Protein AF-A0A7V9H1Z5-F1 (afdb_monomer_lite)

Secondary structure (DSSP, 8-state):
-------S------GGGGHHHHHHH-TTEEEEEEE-HHHHHHHHHT-SSSPPTTEEEEE-BTTBPPPTTHHHHHHHHH--TT--EEEEEE-HHHHHTT--HHHHHHHHHHHHTS-EEEE-SSSPPSSS------

pLDDT: mean 87.91, std 14.12, range [33.19, 98.19]

Radius of gyration: 16.04 Å; chains: 1; bounding box: 33×38×46 Å

Structure (mmCIF, N/CA/C/O backbone):
data_AF-A0A7V9H1Z5-F1
#
_entry.id   AF-A0A7V9H1Z5-F1
#
loop_
_atom_site.group_PDB
_atom_site.id
_atom_site.type_symbol
_atom_site.label_atom_id
_atom_site.label_alt_id
_atom_site.label_comp_id
_atom_site.label_asym_id
_atom_site.label_entity_id
_atom_site.label_seq_id
_atom_site.pdbx_PDB_ins_code
_atom_site.Cartn_x
_atom_site.Cartn_y
_atom_site.Cartn_z
_atom_site.occupancy
_atom_site.B_iso_or_equiv
_atom_site.auth_seq_id
_atom_site.auth_comp_id
_atom_site.auth_asym_id
_atom_site.auth_atom_id
_atom_site.pdbx_PDB_model_num
ATOM 1 N N . MET A 1 1 ? -5.053 -28.382 -27.417 1.00 67.69 1 MET A N 1
ATOM 2 C CA . MET A 1 1 ? -4.890 -26.937 -27.160 1.00 67.69 1 MET A CA 1
ATOM 3 C C . MET A 1 1 ? -3.408 -26.691 -26.957 1.00 67.69 1 MET A C 1
ATOM 5 O O . MET A 1 1 ? -2.831 -27.341 -26.097 1.00 67.69 1 MET A O 1
ATOM 9 N N . THR A 1 2 ? -2.790 -25.850 -27.782 1.00 80.94 2 THR A N 1
ATOM 10 C CA . THR A 1 2 ? -1.363 -25.512 -27.674 1.00 80.94 2 THR A CA 1
ATOM 11 C C . THR A 1 2 ? -1.269 -24.084 -27.154 1.00 80.94 2 THR A C 1
ATOM 13 O O . THR A 1 2 ? -1.875 -23.195 -27.746 1.00 80.94 2 THR A O 1
ATOM 16 N N . ILE A 1 3 ? -0.564 -23.874 -26.043 1.00 84.94 3 ILE A N 1
ATOM 17 C CA . ILE A 1 3 ? -0.292 -22.539 -25.497 1.00 84.94 3 ILE A CA 1
ATOM 18 C C . ILE A 1 3 ? 1.058 -22.087 -26.055 1.00 84.94 3 ILE A C 1
ATOM 20 O O . ILE A 1 3 ? 2.055 -22.794 -25.905 1.00 84.94 3 ILE A O 1
ATOM 24 N N . LEU A 1 4 ? 1.076 -20.936 -26.724 1.00 86.44 4 LEU A N 1
ATOM 25 C CA . LEU A 1 4 ? 2.293 -20.277 -27.191 1.00 86.44 4 LEU A CA 1
ATOM 26 C C . LEU A 1 4 ? 2.718 -19.250 -26.139 1.00 86.44 4 LEU A C 1
ATOM 28 O O . LEU A 1 4 ? 1.946 -18.361 -25.797 1.00 86.44 4 LEU A O 1
ATOM 32 N N . ASN A 1 5 ? 3.938 -19.392 -25.622 1.00 86.06 5 ASN A N 1
ATOM 33 C CA . ASN A 1 5 ? 4.526 -18.434 -24.691 1.00 86.06 5 ASN A CA 1
ATOM 34 C C . ASN A 1 5 ? 5.357 -17.425 -25.483 1.00 86.06 5 ASN A C 1
ATOM 36 O O . ASN A 1 5 ? 6.425 -17.766 -25.994 1.00 86.06 5 ASN A O 1
ATOM 40 N N . GLU A 1 6 ? 4.862 -16.197 -25.586 1.00 86.69 6 GLU A N 1
ATOM 41 C CA . GLU A 1 6 ? 5.550 -15.096 -26.257 1.00 86.69 6 GLU A CA 1
ATOM 42 C C . GLU A 1 6 ? 6.339 -14.245 -25.252 1.00 86.69 6 GLU A C 1
ATOM 44 O O . GLU A 1 6 ? 5.948 -14.087 -24.095 1.00 86.69 6 GLU A O 1
ATOM 49 N N . SER A 1 7 ? 7.466 -13.688 -25.699 1.00 86.31 7 SER A N 1
ATOM 50 C CA . SER A 1 7 ? 8.300 -12.766 -24.921 1.00 86.31 7 SER A CA 1
ATOM 51 C C . SER A 1 7 ? 8.356 -11.400 -25.599 1.00 86.31 7 SER A C 1
ATOM 53 O O . SER A 1 7 ? 8.502 -11.334 -26.818 1.00 86.31 7 SER A O 1
ATOM 55 N N . GLY A 1 8 ? 8.326 -10.315 -24.827 1.00 88.19 8 GLY A N 1
ATOM 56 C CA . GLY A 1 8 ? 8.406 -8.958 -25.362 1.00 88.19 8 GLY A CA 1
ATOM 57 C C . GLY A 1 8 ? 8.104 -7.894 -24.313 1.00 88.19 8 GLY A C 1
ATOM 58 O O . GLY A 1 8 ? 7.983 -8.192 -23.123 1.00 88.19 8 GLY A O 1
ATOM 59 N N . VAL A 1 9 ? 7.988 -6.643 -24.760 1.00 85.62 9 VAL A N 1
ATOM 60 C CA . VAL A 1 9 ? 7.501 -5.554 -23.906 1.00 85.62 9 VAL A CA 1
ATOM 61 C C . VAL A 1 9 ? 6.013 -5.781 -23.668 1.00 85.62 9 VAL A C 1
ATOM 63 O O . VAL A 1 9 ? 5.220 -5.756 -24.603 1.00 85.62 9 VAL A O 1
ATOM 66 N N . SER A 1 10 ? 5.654 -6.030 -22.414 1.00 80.88 10 SER A N 1
ATOM 67 C CA . SER A 1 10 ? 4.270 -6.266 -22.021 1.00 80.88 10 SER A CA 1
ATOM 68 C C . SER A 1 10 ? 3.519 -4.941 -21.901 1.00 80.88 10 SER A C 1
ATOM 70 O O . SER A 1 10 ? 3.931 -4.080 -21.124 1.00 80.88 10 SER A O 1
ATOM 72 N N . ASP A 1 11 ? 2.401 -4.803 -22.614 1.00 86.25 11 ASP A N 1
ATOM 73 C CA . ASP A 1 11 ? 1.455 -3.690 -22.462 1.00 86.25 11 ASP A CA 1
ATOM 74 C C . ASP A 1 11 ? 0.314 -4.111 -21.523 1.00 86.25 11 ASP A C 1
ATOM 76 O O . ASP A 1 11 ? -0.794 -4.445 -21.940 1.00 86.25 11 ASP A O 1
ATOM 80 N N . VAL A 1 12 ? 0.639 -4.226 -20.233 1.00 85.81 12 VAL A N 1
ATOM 81 C CA . VAL A 1 12 ? -0.293 -4.666 -19.183 1.00 85.81 12 VAL A CA 1
ATOM 82 C C . VAL A 1 12 ? -0.290 -3.682 -18.027 1.00 85.81 12 VAL A C 1
ATOM 84 O O . VAL A 1 12 ? 0.737 -3.087 -17.693 1.00 85.81 12 VAL A O 1
ATOM 87 N N . LEU A 1 13 ? -1.447 -3.533 -17.383 1.00 85.38 13 LEU A N 1
ATOM 88 C CA . LEU A 1 13 ? -1.556 -2.694 -16.198 1.00 85.38 13 LEU A CA 1
ATOM 89 C C . LEU A 1 13 ? -0.740 -3.291 -15.042 1.00 85.38 13 LEU A C 1
ATOM 91 O O . LEU A 1 13 ? -0.831 -4.495 -14.784 1.00 85.38 13 LEU A O 1
ATOM 95 N N . PRO A 1 14 ? 0.018 -2.466 -14.297 1.00 84.62 14 PRO A N 1
ATOM 96 C CA . PRO A 1 14 ? 0.719 -2.937 -13.112 1.00 84.62 14 PRO A CA 1
ATOM 97 C C . PRO A 1 14 ? -0.296 -3.364 -12.039 1.00 84.62 14 PRO A C 1
ATOM 99 O O . PRO A 1 14 ? -1.344 -2.719 -11.918 1.00 84.62 14 PRO A O 1
ATOM 102 N N . PRO A 1 15 ? -0.014 -4.382 -11.203 1.00 88.69 15 PRO A N 1
ATOM 103 C CA . PRO A 1 15 ? -0.989 -4.889 -10.229 1.00 88.69 15 PRO A CA 1
ATOM 104 C C . PRO A 1 15 ? -1.439 -3.846 -9.189 1.00 88.69 15 PRO A C 1
ATOM 106 O O . PRO A 1 15 ? -2.522 -3.965 -8.623 1.00 88.69 15 PRO A O 1
ATOM 109 N N . LEU A 1 16 ? -0.672 -2.761 -9.014 1.00 90.88 16 LEU A N 1
ATOM 110 C CA . LEU A 1 16 ? -1.054 -1.590 -8.213 1.00 90.88 16 LEU A CA 1
ATOM 111 C C . LEU A 1 16 ? -2.417 -0.981 -8.590 1.00 90.88 16 LEU A C 1
ATOM 113 O O . LEU A 1 16 ? -3.037 -0.341 -7.743 1.00 90.88 16 LEU A O 1
ATOM 117 N N . HIS A 1 17 ? -2.929 -1.195 -9.809 1.00 89.19 17 HIS A N 1
ATOM 118 C CA . HIS A 1 17 ? -4.272 -0.737 -10.187 1.00 89.19 17 HIS A CA 1
ATOM 119 C C . HIS A 1 17 ? -5.386 -1.305 -9.280 1.00 89.19 17 HIS A C 1
ATOM 121 O O . HIS A 1 17 ? -6.425 -0.666 -9.115 1.00 89.19 17 HIS A O 1
ATOM 127 N N . ALA A 1 18 ? -5.169 -2.468 -8.651 1.00 90.88 18 ALA A N 1
ATOM 128 C CA . ALA A 1 18 ? -6.153 -3.136 -7.798 1.00 90.88 18 ALA A CA 1
ATOM 129 C C . ALA A 1 18 ? -6.313 -2.505 -6.399 1.00 90.88 18 ALA A C 1
ATOM 131 O O . ALA A 1 18 ? -7.242 -2.864 -5.676 1.00 90.88 18 ALA A O 1
ATOM 132 N N . VAL A 1 19 ? -5.447 -1.558 -6.009 1.00 92.81 19 VAL A N 1
ATOM 133 C CA . VAL A 1 19 ? -5.448 -0.940 -4.668 1.00 92.81 19 VAL A CA 1
ATOM 134 C C . VAL A 1 19 ? -6.807 -0.336 -4.299 1.00 92.81 19 VAL A C 1
ATOM 136 O O . VAL A 1 19 ? -7.284 -0.553 -3.187 1.00 92.81 19 VAL A O 1
ATOM 139 N N . ASN A 1 20 ? -7.454 0.383 -5.221 1.00 90.50 20 ASN A N 1
ATOM 140 C CA . ASN A 1 20 ? -8.752 1.007 -4.938 1.00 90.50 20 ASN A CA 1
ATOM 141 C C . ASN A 1 20 ? -9.841 -0.057 -4.723 1.00 90.50 20 ASN A C 1
ATOM 143 O O . ASN A 1 20 ? -10.565 -0.012 -3.733 1.00 90.50 20 ASN A O 1
ATOM 147 N N . GLY A 1 21 ? -9.888 -1.082 -5.581 1.00 90.25 21 GLY A N 1
ATOM 148 C CA . GLY A 1 21 ? -10.837 -2.190 -5.437 1.00 90.25 21 GLY A CA 1
ATOM 149 C C . GLY A 1 21 ? -10.608 -3.037 -4.177 1.00 90.25 21 GLY A C 1
ATOM 150 O O . GLY A 1 21 ? -11.553 -3.649 -3.673 1.00 90.25 21 GLY A O 1
ATOM 151 N N . LEU A 1 22 ? -9.375 -3.068 -3.658 1.00 90.56 22 LEU A N 1
ATOM 152 C CA . LEU A 1 22 ? -9.036 -3.679 -2.372 1.00 90.56 22 LEU A CA 1
ATOM 153 C C . LEU A 1 22 ? -9.558 -2.842 -1.198 1.00 90.56 22 LEU A C 1
ATOM 155 O O . LEU A 1 22 ? -10.184 -3.394 -0.296 1.00 90.56 22 LEU A O 1
ATOM 159 N N . ALA A 1 23 ? -9.352 -1.522 -1.229 1.00 91.69 23 ALA A N 1
ATOM 160 C CA . ALA A 1 23 ? -9.869 -0.611 -0.208 1.00 91.69 23 ALA A CA 1
ATOM 161 C C . ALA A 1 23 ? -11.409 -0.629 -0.150 1.00 91.69 23 ALA A C 1
ATOM 163 O O . ALA A 1 23 ? -11.993 -0.642 0.934 1.00 91.69 23 ALA A O 1
ATOM 164 N N . GLU A 1 24 ? -12.090 -0.708 -1.296 1.00 90.94 24 GLU A N 1
ATOM 165 C CA . GLU A 1 24 ? -13.551 -0.871 -1.367 1.00 90.94 24 GLU A CA 1
ATOM 166 C C . GLU A 1 24 ? -14.036 -2.156 -0.680 1.00 90.94 24 GLU A C 1
ATOM 168 O O . GLU A 1 24 ? -15.025 -2.135 0.051 1.00 90.94 24 GLU A O 1
ATOM 173 N N . ARG A 1 25 ? -13.327 -3.274 -0.881 1.00 93.31 25 ARG A N 1
ATOM 174 C CA . ARG A 1 25 ? -13.689 -4.587 -0.316 1.00 93.31 25 ARG A CA 1
ATOM 175 C C . ARG A 1 25 ? -13.347 -4.733 1.166 1.00 93.31 25 ARG A C 1
ATOM 177 O O . ARG A 1 25 ? -13.896 -5.614 1.822 1.00 93.31 25 ARG A O 1
ATOM 184 N N . LEU A 1 26 ? -12.457 -3.893 1.690 1.00 94.31 26 LEU A N 1
ATOM 185 C CA . LEU A 1 26 ? -12.002 -3.921 3.079 1.00 94.31 26 LEU A CA 1
ATOM 186 C C . LEU A 1 26 ? -12.350 -2.592 3.778 1.00 94.31 26 LEU A C 1
ATOM 188 O O . LEU A 1 26 ? -11.488 -1.721 3.907 1.00 94.31 26 LEU A O 1
ATOM 192 N N . PRO A 1 27 ? -13.605 -2.404 4.238 1.00 90.94 27 PRO A N 1
ATOM 193 C CA . PRO A 1 27 ? -14.086 -1.140 4.804 1.00 90.94 27 PRO A CA 1
ATOM 194 C C . PRO A 1 27 ? -13.217 -0.596 5.953 1.00 90.94 27 PRO A C 1
ATOM 196 O O . PRO A 1 27 ? -12.951 0.604 5.993 1.00 90.94 27 PRO A O 1
ATOM 199 N N . GLY A 1 28 ? -12.719 -1.476 6.830 1.00 94.81 28 GLY A N 1
ATOM 200 C CA . GLY A 1 28 ? -11.864 -1.131 7.975 1.00 94.81 28 GLY A CA 1
ATOM 201 C C . GLY A 1 28 ? -10.360 -1.049 7.681 1.00 94.81 28 GLY A C 1
ATOM 202 O O . GLY A 1 28 ? -9.573 -0.873 8.611 1.00 94.81 28 GLY A O 1
ATOM 203 N N . ALA A 1 29 ? -9.929 -1.201 6.423 1.00 96.75 29 ALA A N 1
ATOM 204 C CA . ALA A 1 29 ? -8.513 -1.182 6.070 1.00 96.75 29 ALA A CA 1
ATOM 205 C C . ALA A 1 29 ? -8.005 0.220 5.733 1.00 96.75 29 ALA A C 1
ATOM 207 O O . ALA A 1 29 ? -8.524 0.878 4.833 1.00 96.75 29 ALA A O 1
ATOM 208 N N . LEU A 1 30 ? -6.921 0.629 6.395 1.00 97.56 30 LEU A N 1
ATOM 209 C CA . LEU A 1 30 ? -6.044 1.694 5.915 1.00 97.56 30 LEU A CA 1
ATOM 210 C C . LEU A 1 30 ? -5.025 1.083 4.947 1.00 97.56 30 LEU A C 1
ATOM 212 O O . LEU A 1 30 ? -4.281 0.175 5.314 1.00 97.56 30 LEU A O 1
ATOM 216 N N . VAL A 1 31 ? -4.948 1.594 3.724 1.00 97.25 31 VAL A N 1
ATOM 217 C CA . VAL A 1 31 ? -3.996 1.132 2.709 1.00 97.25 31 VAL A CA 1
ATOM 218 C C . VAL A 1 31 ? -2.934 2.201 2.492 1.00 97.25 31 VAL A C 1
ATOM 220 O O . VAL A 1 31 ? -3.239 3.324 2.098 1.00 97.25 31 VAL A O 1
ATOM 223 N N . ILE A 1 32 ? -1.673 1.853 2.724 1.00 97.31 32 ILE A N 1
ATOM 224 C CA . ILE A 1 32 ? -0.527 2.727 2.477 1.00 97.31 32 ILE A CA 1
ATOM 225 C C . ILE A 1 32 ? 0.230 2.196 1.275 1.00 97.31 32 ILE A C 1
ATOM 227 O O . ILE A 1 32 ? 0.855 1.141 1.346 1.00 97.31 32 ILE A O 1
ATOM 231 N N . VAL A 1 33 ? 0.202 2.946 0.180 1.00 96.12 33 VAL A N 1
ATOM 232 C CA . VAL A 1 33 ? 0.980 2.641 -1.018 1.00 96.12 33 VAL A CA 1
ATOM 233 C C . VAL A 1 33 ? 2.337 3.322 -0.902 1.00 96.12 33 VAL A C 1
ATOM 235 O O . VAL A 1 33 ? 2.437 4.548 -1.004 1.00 96.12 33 VAL A O 1
ATOM 238 N N . ALA A 1 34 ? 3.382 2.530 -0.682 1.00 96.12 34 ALA A N 1
ATOM 239 C CA . ALA A 1 34 ? 4.762 2.984 -0.720 1.00 96.12 34 ALA A CA 1
ATOM 240 C C . ALA A 1 34 ? 5.311 2.846 -2.138 1.00 96.12 34 ALA A C 1
ATOM 242 O O . ALA A 1 34 ? 5.310 1.758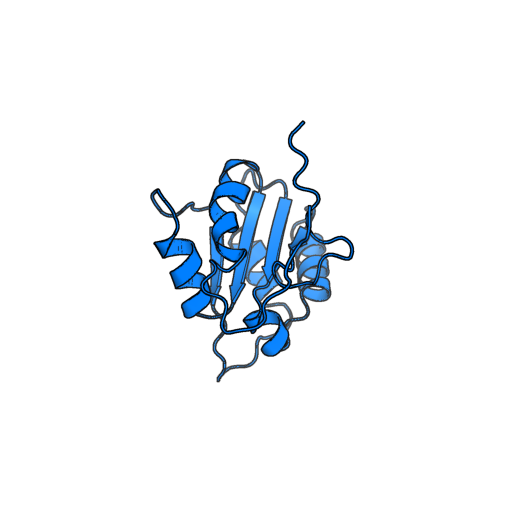 -2.716 1.00 96.12 34 ALA A O 1
ATOM 243 N N . GLY A 1 35 ? 5.781 3.958 -2.692 1.00 94.94 35 GLY A N 1
ATOM 244 C CA . GLY A 1 35 ? 6.265 4.013 -4.063 1.00 94.94 35 GLY A CA 1
ATOM 245 C C . GLY A 1 35 ? 6.608 5.431 -4.491 1.00 94.94 35 GLY A C 1
ATOM 246 O O . GLY A 1 35 ? 6.539 6.377 -3.713 1.00 94.94 35 GLY A O 1
ATOM 247 N N . THR A 1 36 ? 6.989 5.604 -5.742 1.00 95.25 36 THR A N 1
ATOM 248 C CA . THR A 1 36 ? 7.297 6.915 -6.321 1.00 95.25 36 THR A CA 1
ATOM 249 C C . THR A 1 36 ? 6.033 7.713 -6.645 1.00 95.25 36 THR A C 1
ATOM 251 O O . THR A 1 36 ? 4.904 7.217 -6.620 1.00 95.25 36 THR A O 1
ATOM 254 N N . ARG A 1 37 ? 6.220 8.975 -7.051 1.00 94.88 37 ARG A N 1
ATOM 255 C CA . ARG A 1 37 ? 5.126 9.804 -7.579 1.00 94.88 37 ARG A CA 1
ATOM 256 C C . ARG A 1 37 ? 4.444 9.165 -8.797 1.00 94.88 37 ARG A C 1
ATOM 258 O O . ARG A 1 37 ? 3.249 9.374 -8.977 1.00 94.88 37 ARG A O 1
ATOM 265 N N . ALA A 1 38 ? 5.176 8.399 -9.608 1.00 93.44 38 ALA A N 1
ATOM 266 C CA . ALA A 1 38 ? 4.614 7.704 -10.763 1.00 93.44 38 ALA A CA 1
ATOM 267 C C . ALA A 1 38 ? 3.618 6.615 -10.334 1.00 93.44 38 ALA A C 1
ATOM 269 O O . ALA A 1 38 ? 2.505 6.574 -10.846 1.00 93.44 38 ALA A O 1
ATOM 270 N N . GLU A 1 39 ? 3.965 5.798 -9.338 1.00 93.50 39 GLU A N 1
ATOM 271 C CA . GLU A 1 39 ? 3.067 4.770 -8.789 1.00 93.50 39 GLU A CA 1
ATOM 272 C C . GLU A 1 39 ? 1.843 5.393 -8.110 1.00 93.50 39 GLU A C 1
ATOM 274 O O . GLU A 1 39 ? 0.717 4.956 -8.343 1.00 93.50 39 GLU A O 1
ATOM 279 N N . ALA A 1 40 ? 2.030 6.482 -7.358 1.00 93.44 40 ALA A N 1
ATOM 280 C CA . ALA A 1 40 ? 0.906 7.224 -6.791 1.00 93.44 40 ALA A CA 1
ATOM 281 C C . ALA A 1 40 ? -0.029 7.789 -7.878 1.00 93.44 40 ALA A C 1
ATOM 283 O O . ALA A 1 40 ? -1.253 7.759 -7.737 1.00 93.44 40 ALA A O 1
ATOM 284 N N . HIS A 1 41 ? 0.535 8.292 -8.978 1.00 93.00 41 HIS A N 1
ATOM 285 C CA . HIS A 1 41 ? -0.237 8.790 -10.112 1.00 93.00 41 HIS A CA 1
ATOM 286 C C . HIS A 1 41 ? -0.989 7.670 -10.842 1.00 93.00 41 HIS A C 1
ATOM 288 O O . HIS A 1 41 ? -2.144 7.876 -11.210 1.00 93.00 41 HIS A O 1
ATOM 294 N N . LEU A 1 42 ? -0.381 6.490 -11.000 1.00 91.50 42 LEU A N 1
ATOM 295 C CA . LEU A 1 42 ? -1.021 5.314 -11.596 1.00 91.50 42 LEU A CA 1
ATOM 296 C C . LEU A 1 42 ? -2.262 4.891 -10.804 1.00 91.50 42 LEU A C 1
ATOM 298 O O . LEU A 1 42 ? -3.347 4.807 -11.375 1.00 91.50 42 LEU A O 1
ATOM 302 N N . VAL A 1 43 ? -2.133 4.704 -9.486 1.00 91.69 43 VAL A N 1
ATOM 303 C CA . VAL A 1 43 ? -3.263 4.303 -8.625 1.00 91.69 43 VAL A CA 1
ATOM 304 C C . VAL A 1 43 ? -4.393 5.334 -8.672 1.00 91.69 43 VAL A C 1
ATOM 306 O O . VAL A 1 43 ? -5.564 4.965 -8.729 1.00 91.69 43 VAL A O 1
ATOM 309 N N . ARG A 1 44 ? -4.058 6.631 -8.676 1.00 90.31 44 ARG A N 1
ATOM 310 C CA . ARG A 1 44 ? -5.059 7.707 -8.748 1.00 90.31 44 ARG A CA 1
ATOM 311 C C . ARG A 1 44 ? -5.758 7.778 -10.101 1.00 90.31 44 ARG A C 1
ATOM 313 O O . ARG A 1 44 ? -6.965 7.968 -10.136 1.00 90.31 44 ARG A O 1
ATOM 320 N N . SER A 1 45 ? -5.015 7.641 -11.195 1.00 90.44 45 SER A N 1
ATOM 321 C CA . SER A 1 45 ? -5.557 7.811 -12.552 1.00 90.44 45 SER A CA 1
ATOM 322 C C . SER A 1 45 ? -6.400 6.623 -13.004 1.00 90.44 45 SER A C 1
ATOM 324 O O . SER A 1 45 ? -7.263 6.778 -13.859 1.00 90.44 45 SER A O 1
ATOM 326 N N . LEU A 1 46 ? -6.156 5.445 -12.426 1.00 86.81 46 LEU A N 1
ATOM 327 C CA . LEU A 1 46 ? -6.926 4.228 -12.683 1.00 86.81 46 LEU A CA 1
ATOM 328 C C . LEU A 1 46 ? -8.092 4.043 -11.699 1.00 86.81 46 LEU A C 1
ATOM 330 O O . LEU A 1 46 ? -8.821 3.059 -11.799 1.00 86.81 46 LEU A O 1
ATOM 334 N N . SER A 1 47 ? -8.280 4.968 -10.750 1.00 82.81 47 SER A N 1
ATOM 335 C CA . SER A 1 47 ? -9.455 4.971 -9.881 1.00 82.81 47 SER A CA 1
ATOM 336 C C . SER A 1 47 ? -10.689 5.415 -10.677 1.00 82.81 47 SER A C 1
ATOM 338 O O . SER A 1 47 ? -10.672 6.508 -11.245 1.00 82.81 47 SER A O 1
ATOM 340 N N . PRO A 1 48 ? -11.781 4.631 -10.702 1.00 74.06 48 PRO A N 1
ATOM 341 C CA . PRO A 1 48 ? -13.018 5.020 -11.382 1.00 74.06 48 PRO A CA 1
ATOM 342 C C . PRO A 1 48 ? -13.806 6.108 -10.630 1.00 74.06 48 PRO A C 1
ATOM 344 O O . PRO A 1 48 ? -14.770 6.649 -11.168 1.00 74.06 48 PRO A O 1
ATOM 347 N N . GLY A 1 49 ? -13.422 6.422 -9.388 1.00 80.56 49 GLY A N 1
ATOM 348 C CA . GLY A 1 49 ? -14.122 7.351 -8.501 1.00 80.56 49 GLY A CA 1
ATOM 349 C C . GLY A 1 49 ? -13.194 8.351 -7.803 1.00 80.56 49 GLY A C 1
ATOM 350 O O . GLY A 1 49 ? -11.978 8.348 -8.036 1.00 80.56 49 GLY A O 1
ATOM 351 N N . PRO A 1 50 ? -13.754 9.226 -6.943 1.00 83.69 50 PRO A N 1
ATOM 352 C CA . PRO A 1 50 ? -12.960 10.167 -6.160 1.00 83.69 50 PRO A CA 1
ATOM 353 C C . PRO A 1 50 ? -11.923 9.428 -5.296 1.00 83.69 50 PRO A C 1
ATOM 355 O O . PRO A 1 50 ? -12.137 8.264 -4.957 1.00 83.69 50 PRO A O 1
ATOM 358 N N . PRO A 1 51 ? -10.808 10.083 -4.917 1.00 84.81 51 PRO A N 1
ATOM 359 C CA . PRO A 1 51 ? -9.785 9.459 -4.085 1.00 84.81 51 PRO A CA 1
ATOM 360 C C . PRO A 1 51 ? -10.375 8.895 -2.790 1.00 84.81 51 PRO A C 1
ATOM 362 O O . PRO A 1 51 ? -11.019 9.627 -2.036 1.00 84.81 51 PRO A O 1
ATOM 365 N N . ASP A 1 52 ? -10.128 7.613 -2.522 1.00 88.62 52 ASP A N 1
ATOM 366 C CA . ASP A 1 52 ? -10.526 6.995 -1.262 1.00 88.62 52 ASP A CA 1
ATOM 367 C C . ASP A 1 52 ? -9.627 7.524 -0.130 1.00 88.62 52 ASP A C 1
ATOM 369 O O . ASP A 1 52 ? -8.402 7.377 -0.210 1.00 88.62 52 ASP A O 1
ATOM 373 N N . PRO A 1 53 ? -10.186 8.134 0.932 1.00 89.19 53 PRO A N 1
ATOM 374 C CA . PRO A 1 53 ? -9.394 8.678 2.035 1.00 89.19 53 PRO A CA 1
ATOM 375 C C . PRO A 1 53 ? -8.598 7.610 2.798 1.00 89.19 53 PRO A C 1
ATOM 377 O O . PRO A 1 53 ? -7.654 7.949 3.509 1.00 89.19 53 PRO A O 1
ATOM 380 N N . ARG A 1 54 ? -8.948 6.328 2.652 1.00 93.44 54 ARG A N 1
ATOM 381 C CA . ARG A 1 54 ? -8.236 5.200 3.263 1.00 93.44 54 ARG A CA 1
ATOM 382 C C . ARG A 1 54 ? -7.024 4.762 2.447 1.00 93.44 54 ARG A C 1
ATOM 384 O O . ARG A 1 54 ? -6.233 3.965 2.941 1.00 93.44 54 ARG A O 1
ATOM 391 N N . VAL A 1 55 ? -6.848 5.276 1.228 1.00 94.81 55 VAL A N 1
ATOM 392 C CA . VAL A 1 55 ? -5.663 5.030 0.398 1.00 94.81 55 VAL A CA 1
ATOM 393 C C . VAL A 1 55 ? -4.701 6.207 0.541 1.00 94.81 55 VAL A C 1
ATOM 395 O O . VAL A 1 55 ? -4.862 7.269 -0.063 1.00 94.81 55 VAL A O 1
ATOM 398 N N . THR A 1 56 ? -3.663 6.008 1.348 1.00 95.44 56 THR A N 1
ATOM 399 C CA . THR A 1 56 ? -2.606 6.992 1.600 1.00 95.44 56 THR A CA 1
ATOM 400 C C . THR A 1 56 ? -1.348 6.639 0.810 1.00 95.44 56 THR A C 1
ATOM 402 O O . THR A 1 56 ? -0.989 5.475 0.669 1.00 95.44 56 THR A O 1
ATOM 405 N N . PHE A 1 57 ? -0.641 7.649 0.299 1.00 95.00 57 PHE A N 1
ATOM 406 C CA . PHE A 1 57 ? 0.575 7.450 -0.492 1.00 95.00 57 PHE A CA 1
ATOM 407 C C . PHE A 1 57 ? 1.814 7.875 0.291 1.00 95.00 57 PHE A C 1
ATOM 409 O O . PHE A 1 57 ? 1.979 9.056 0.603 1.00 95.00 57 PHE A O 1
ATOM 416 N N . ALA A 1 58 ? 2.722 6.934 0.533 1.00 95.56 58 ALA A N 1
ATOM 417 C CA . ALA A 1 58 ? 4.076 7.230 0.976 1.00 95.56 58 ALA A CA 1
ATOM 418 C C . ALA A 1 58 ? 4.962 7.458 -0.254 1.00 95.56 58 ALA A C 1
ATOM 420 O O . ALA A 1 58 ? 5.558 6.523 -0.789 1.00 95.56 58 ALA A O 1
ATOM 421 N N . VAL A 1 59 ? 5.005 8.707 -0.727 1.00 95.12 59 VAL A N 1
ATOM 422 C CA . VAL A 1 59 ? 5.773 9.075 -1.923 1.00 95.12 59 VAL A CA 1
ATOM 423 C C . VAL A 1 59 ? 7.266 9.107 -1.603 1.00 95.12 59 VAL A C 1
ATOM 425 O O . VAL 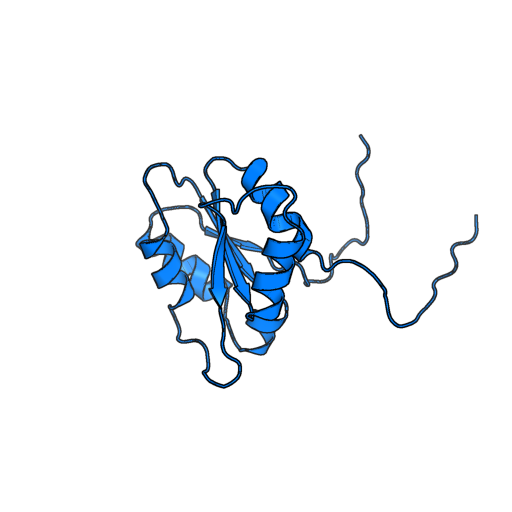A 1 59 ? 7.744 9.986 -0.888 1.00 95.12 59 VAL A O 1
ATOM 428 N N . LEU A 1 60 ? 7.996 8.158 -2.174 1.00 94.56 60 LEU A N 1
ATOM 429 C CA . LEU A 1 60 ? 9.437 8.008 -2.057 1.00 94.56 60 LEU A CA 1
ATOM 430 C C . LEU A 1 60 ? 10.140 8.833 -3.140 1.00 94.56 60 LEU A C 1
ATOM 432 O O . LEU A 1 60 ? 9.757 8.810 -4.315 1.00 94.56 60 LEU A O 1
ATOM 436 N N . ASP A 1 61 ? 11.177 9.562 -2.738 1.00 92.69 61 ASP A N 1
ATOM 437 C CA . ASP A 1 61 ? 12.044 10.308 -3.644 1.00 92.69 61 ASP A CA 1
ATOM 438 C C . ASP A 1 61 ? 13.330 9.506 -3.890 1.00 92.69 61 ASP A C 1
ATOM 440 O O . ASP A 1 61 ? 14.083 9.279 -2.946 1.00 92.69 61 ASP A O 1
ATOM 444 N N . PRO A 1 62 ? 13.643 9.110 -5.136 1.00 90.50 62 PRO A N 1
ATOM 445 C CA . PRO A 1 62 ? 14.874 8.383 -5.439 1.00 90.50 62 PRO A CA 1
ATOM 446 C C . PRO A 1 62 ? 16.163 9.109 -5.042 1.00 90.50 62 PRO A C 1
ATOM 448 O O . PRO A 1 62 ? 17.201 8.470 -4.884 1.00 90.50 62 PRO A O 1
ATOM 451 N N . LYS A 1 63 ? 16.120 10.438 -4.893 1.00 92.81 63 LYS A N 1
ATOM 452 C CA . LYS A 1 63 ? 17.274 11.238 -4.452 1.00 92.81 63 LYS A CA 1
ATOM 453 C C . LYS A 1 63 ? 17.430 11.285 -2.931 1.00 92.81 63 LYS A C 1
ATOM 455 O O . LYS A 1 63 ? 18.464 11.740 -2.448 1.00 92.81 63 LYS A O 1
ATOM 460 N N . SER A 1 64 ? 16.424 10.824 -2.193 1.00 89.38 64 SER A N 1
ATOM 461 C CA . SER A 1 64 ? 16.338 10.921 -0.740 1.00 89.38 64 SER A CA 1
ATOM 462 C C . SER A 1 64 ? 15.996 9.541 -0.168 1.00 89.38 64 SER A C 1
ATOM 464 O O . SER A 1 64 ? 14.824 9.164 -0.169 1.00 89.38 64 SER A O 1
ATOM 466 N N . PRO A 1 65 ? 16.990 8.775 0.321 1.00 82.69 65 PRO A N 1
ATOM 467 C CA . PRO A 1 65 ? 16.752 7.432 0.839 1.00 82.69 65 PRO A CA 1
ATOM 468 C C . PRO A 1 65 ? 15.644 7.413 1.906 1.00 82.69 65 PRO A C 1
ATOM 470 O O . PRO A 1 65 ? 15.610 8.315 2.756 1.00 82.69 65 PRO A O 1
ATOM 473 N N . PRO A 1 66 ? 14.750 6.407 1.891 1.00 88.81 66 PRO A N 1
ATOM 474 C CA . PRO A 1 66 ? 13.698 6.286 2.890 1.00 88.81 66 PRO A CA 1
ATOM 475 C C . PRO A 1 66 ? 14.310 6.119 4.280 1.00 88.81 66 PRO A C 1
ATOM 477 O O . PRO A 1 66 ? 15.277 5.379 4.476 1.00 88.81 66 PRO A O 1
ATOM 480 N N . ARG A 1 67 ? 13.748 6.821 5.267 1.00 91.00 67 ARG A N 1
ATOM 481 C CA . ARG A 1 67 ? 14.185 6.675 6.660 1.00 91.00 67 ARG A CA 1
ATOM 482 C C . ARG A 1 67 ? 13.481 5.483 7.288 1.00 91.00 67 ARG A C 1
ATOM 484 O O . ARG A 1 67 ? 12.282 5.297 7.104 1.00 91.00 67 ARG A O 1
ATOM 491 N N . GLN A 1 68 ? 14.209 4.727 8.098 1.00 89.88 68 GLN A N 1
ATOM 492 C CA . GLN A 1 68 ? 13.619 3.646 8.876 1.00 89.88 68 GLN A CA 1
ATOM 493 C C . GLN A 1 68 ? 12.544 4.193 9.832 1.00 89.88 68 GLN A C 1
ATOM 495 O O . GLN A 1 68 ? 12.759 5.171 10.551 1.00 89.88 68 GLN A O 1
ATOM 500 N N . GLY A 1 69 ? 11.377 3.560 9.828 1.00 93.75 69 GLY A N 1
ATOM 501 C CA . GLY A 1 69 ? 10.183 3.954 10.565 1.00 93.75 69 GLY A CA 1
ATOM 502 C C . GLY A 1 69 ? 9.335 5.035 9.897 1.00 93.75 69 GLY A C 1
ATOM 503 O O . GLY A 1 69 ? 8.360 5.476 10.508 1.00 93.75 69 GLY A O 1
ATOM 504 N N . GLN A 1 70 ? 9.676 5.474 8.681 1.00 94.00 70 GLN A N 1
ATOM 505 C CA . GLN A 1 70 ? 8.909 6.487 7.953 1.00 94.00 70 GLN A CA 1
ATOM 506 C C . GLN A 1 70 ? 7.505 5.988 7.584 1.00 94.00 70 GLN A C 1
ATOM 508 O O . GLN A 1 70 ? 6.537 6.722 7.777 1.00 94.00 70 GLN A O 1
ATOM 513 N N . LEU A 1 71 ? 7.374 4.749 7.093 1.00 95.56 71 LEU A N 1
ATOM 514 C CA . LEU A 1 71 ? 6.066 4.184 6.740 1.00 95.56 71 LEU A CA 1
ATOM 515 C C . LEU A 1 71 ? 5.244 3.887 7.991 1.00 95.56 71 LEU A C 1
ATOM 517 O O . LEU A 1 71 ? 4.051 4.175 8.025 1.00 95.56 71 LEU A O 1
ATOM 521 N N . ALA A 1 72 ? 5.886 3.379 9.042 1.00 96.75 72 ALA A N 1
ATOM 522 C CA . ALA A 1 72 ? 5.234 3.162 10.324 1.00 96.75 72 ALA A CA 1
ATOM 523 C C . ALA A 1 72 ? 4.744 4.469 10.963 1.00 96.75 72 ALA A C 1
ATOM 525 O O . ALA A 1 72 ? 3.675 4.488 11.566 1.00 96.75 72 ALA A O 1
ATOM 526 N N . GLY A 1 73 ? 5.507 5.560 10.842 1.00 96.50 73 GLY A N 1
ATOM 527 C CA . GLY A 1 73 ? 5.084 6.892 11.281 1.00 96.50 73 GLY A CA 1
ATOM 528 C C . GLY A 1 73 ? 3.851 7.369 10.520 1.00 96.50 73 GLY A C 1
ATOM 529 O O . GLY A 1 73 ? 2.850 7.712 11.142 1.00 96.50 73 GLY A O 1
ATOM 530 N N . LEU A 1 74 ? 3.886 7.272 9.189 1.00 96.19 74 LEU A N 1
ATOM 531 C CA . LEU A 1 74 ? 2.744 7.618 8.344 1.00 96.19 74 LEU A CA 1
ATOM 532 C C . LEU A 1 74 ? 1.504 6.774 8.669 1.00 96.19 74 LEU A C 1
ATOM 534 O O . LEU A 1 74 ? 0.401 7.303 8.689 1.00 96.19 74 LEU A O 1
ATOM 538 N N . ALA A 1 75 ? 1.671 5.481 8.959 1.00 96.25 75 ALA A N 1
ATOM 539 C CA . ALA A 1 75 ? 0.566 4.614 9.363 1.00 96.25 75 ALA A CA 1
ATOM 540 C C . ALA A 1 75 ? -0.082 5.064 10.670 1.00 96.25 75 ALA A C 1
ATOM 542 O O . ALA A 1 75 ? -1.304 5.074 10.773 1.00 96.25 75 ALA A O 1
ATOM 543 N N . VAL A 1 76 ? 0.730 5.466 11.646 1.00 96.06 76 VAL A N 1
ATOM 544 C CA . VAL A 1 76 ? 0.239 6.003 12.919 1.00 96.06 76 VAL A CA 1
ATOM 545 C C . VAL A 1 76 ? -0.501 7.322 12.720 1.00 96.06 76 VAL A C 1
ATOM 547 O O . VAL A 1 76 ? -1.539 7.531 13.338 1.00 96.06 76 VAL A O 1
ATOM 550 N N . GLU A 1 77 ? 0.003 8.194 11.848 1.00 96.00 77 GLU A N 1
ATOM 551 C CA . GLU A 1 77 ? -0.626 9.484 11.547 1.00 96.00 77 GLU A CA 1
ATOM 552 C C . GLU A 1 77 ? -1.925 9.341 10.741 1.00 96.00 77 GLU A C 1
ATOM 554 O O . GLU A 1 77 ? -2.868 10.101 10.954 1.00 96.00 77 GLU A O 1
ATOM 559 N N . ALA A 1 78 ? -1.983 8.375 9.822 1.00 95.69 78 ALA A N 1
ATOM 560 C CA . ALA A 1 78 ? -3.125 8.166 8.937 1.00 95.69 78 ALA A CA 1
ATOM 561 C C . ALA A 1 78 ? -4.220 7.273 9.545 1.00 95.69 78 ALA A C 1
ATOM 563 O O . ALA A 1 78 ? -5.365 7.322 9.091 1.00 95.69 78 ALA A O 1
ATOM 564 N N . ALA A 1 79 ? -3.904 6.458 10.557 1.00 95.06 79 ALA A N 1
ATOM 565 C CA . ALA A 1 79 ? -4.889 5.611 11.220 1.00 95.06 79 ALA A CA 1
ATOM 566 C C . ALA A 1 79 ? -5.954 6.459 11.932 1.00 95.06 79 ALA A C 1
ATOM 568 O O . ALA A 1 79 ? -5.688 7.179 12.895 1.00 95.06 79 ALA A O 1
ATOM 569 N N . GLY A 1 80 ? -7.193 6.351 11.456 1.00 91.94 80 GLY A N 1
ATOM 570 C CA . GLY A 1 80 ? -8.359 7.005 12.041 1.00 91.94 80 GLY A CA 1
ATOM 571 C C . GLY A 1 80 ? -9.164 6.084 12.958 1.00 91.94 80 GLY A C 1
ATOM 572 O O . GLY A 1 80 ? -8.953 4.869 13.008 1.00 91.94 80 GLY A O 1
ATOM 573 N N . ARG A 1 81 ? -10.161 6.661 13.643 1.00 84.50 81 ARG A N 1
ATOM 574 C CA . ARG A 1 81 ? -11.186 5.887 14.364 1.00 84.50 81 ARG A CA 1
ATOM 575 C C . ARG A 1 81 ? -11.919 4.976 13.371 1.00 84.50 81 ARG A C 1
ATOM 577 O O . ARG A 1 81 ? -12.469 5.476 12.397 1.00 84.50 81 ARG A O 1
ATOM 584 N N . GLY A 1 82 ? -11.927 3.670 13.634 1.00 89.88 82 GLY A N 1
ATOM 585 C CA . GLY A 1 82 ? -12.508 2.659 12.740 1.00 89.88 82 GLY A CA 1
ATOM 586 C C . GLY A 1 82 ? -11.500 1.951 11.829 1.00 89.88 82 GLY A C 1
ATOM 587 O O . GLY A 1 82 ? -11.904 1.102 11.043 1.00 89.88 82 GLY A O 1
ATOM 588 N N . THR A 1 83 ? -10.204 2.264 11.936 1.00 96.31 83 THR A N 1
ATOM 589 C CA . THR A 1 83 ? -9.157 1.444 11.310 1.00 96.31 83 THR A CA 1
ATOM 590 C C . THR A 1 83 ? -9.023 0.138 12.086 1.00 96.31 83 THR A C 1
ATOM 592 O O . THR A 1 83 ? -8.711 0.157 13.274 1.00 96.31 83 THR A O 1
ATOM 595 N N . GLU A 1 84 ? -9.251 -0.985 11.417 1.00 97.19 84 GLU A N 1
ATOM 596 C CA . GLU A 1 84 ? -9.164 -2.334 11.991 1.00 97.19 84 GLU A CA 1
ATOM 597 C C . GLU A 1 84 ? -7.907 -3.072 11.523 1.00 97.19 84 GLU A C 1
ATOM 599 O O . GLU A 1 84 ? -7.432 -3.982 12.199 1.00 97.19 84 GLU A O 1
ATOM 604 N N . LEU A 1 85 ? -7.353 -2.681 10.372 1.00 97.50 85 LEU A N 1
ATOM 605 C CA . LEU A 1 85 ? -6.121 -3.242 9.825 1.00 97.50 85 LEU A CA 1
ATOM 606 C C . LEU A 1 85 ? -5.391 -2.221 8.948 1.00 97.50 85 LEU A C 1
ATOM 608 O O . LEU A 1 85 ? -6.013 -1.338 8.352 1.00 97.50 85 LEU A O 1
ATOM 612 N N . VAL A 1 86 ? -4.071 -2.365 8.827 1.00 98.19 86 VAL A N 1
ATOM 613 C CA . VAL A 1 86 ? -3.253 -1.576 7.894 1.00 98.19 86 VAL A CA 1
ATOM 614 C C . VAL A 1 86 ? -2.610 -2.493 6.858 1.00 98.19 86 VAL A C 1
ATOM 616 O O . VAL A 1 86 ? -2.046 -3.528 7.206 1.00 98.19 86 VAL A O 1
ATOM 619 N N . LEU A 1 87 ? -2.652 -2.110 5.585 1.00 98.00 87 LEU A N 1
ATOM 620 C CA . LEU A 1 87 ? -1.933 -2.781 4.504 1.00 98.00 87 LEU A CA 1
ATOM 621 C C . LEU A 1 87 ? -0.825 -1.871 3.984 1.00 98.00 87 LEU A C 1
ATOM 623 O O . LEU A 1 87 ? -1.100 -0.801 3.444 1.00 98.00 87 LEU A O 1
ATOM 627 N N . LEU A 1 88 ? 0.424 -2.306 4.119 1.00 97.31 88 LEU A N 1
ATOM 628 C CA . LEU A 1 88 ? 1.572 -1.680 3.473 1.00 97.31 88 LEU A CA 1
ATOM 629 C C . LEU A 1 88 ? 1.745 -2.310 2.090 1.00 97.31 88 LEU A C 1
ATOM 631 O O . LEU A 1 88 ? 2.274 -3.414 1.967 1.00 97.31 88 LEU A O 1
ATOM 635 N N . VAL A 1 89 ? 1.264 -1.620 1.060 1.00 96.19 89 VAL A N 1
ATOM 636 C CA . VAL A 1 89 ? 1.414 -2.022 -0.340 1.00 96.19 89 VAL A CA 1
ATOM 637 C C . VAL A 1 89 ? 2.712 -1.425 -0.866 1.00 96.19 89 VAL A C 1
ATOM 639 O O . VAL A 1 89 ? 2.809 -0.215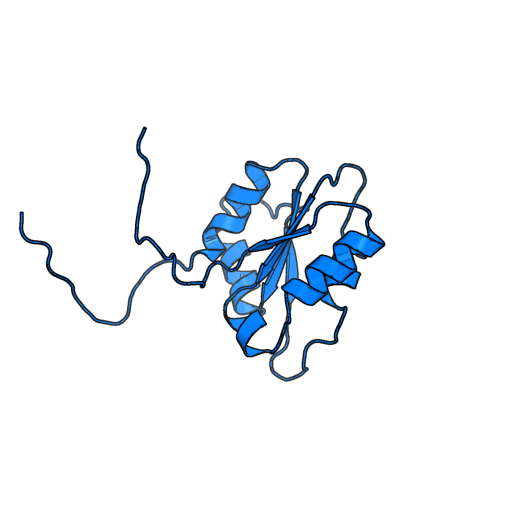 -1.074 1.00 96.19 89 VAL A O 1
ATOM 642 N N . CYS A 1 90 ? 3.722 -2.259 -1.069 1.00 93.31 90 CYS A N 1
ATOM 643 C CA . CYS A 1 90 ? 5.041 -1.815 -1.500 1.00 93.31 90 CYS A CA 1
ATOM 644 C C . CYS A 1 90 ? 5.204 -2.070 -2.990 1.00 93.31 90 CYS A C 1
ATOM 646 O O . CYS A 1 90 ? 5.451 -3.199 -3.388 1.00 93.31 90 CYS A O 1
ATOM 648 N N . GLY A 1 91 ? 5.061 -1.026 -3.809 1.00 86.19 91 GLY A N 1
ATOM 649 C CA . GLY A 1 91 ? 5.338 -1.138 -5.239 1.00 86.19 91 GLY A CA 1
ATOM 650 C C . GLY A 1 91 ? 6.814 -1.435 -5.503 1.00 86.19 91 GLY A C 1
ATOM 651 O O . GLY A 1 91 ? 7.670 -1.210 -4.639 1.00 86.19 91 GLY A O 1
ATOM 652 N N . ARG A 1 92 ? 7.131 -1.889 -6.719 1.00 88.31 92 ARG A N 1
ATOM 653 C CA . ARG A 1 92 ? 8.501 -2.172 -7.176 1.00 88.31 92 ARG A CA 1
ATOM 654 C C . ARG A 1 92 ? 9.535 -1.138 -6.736 1.00 88.31 92 ARG A C 1
ATOM 656 O O . ARG A 1 92 ? 10.648 -1.505 -6.353 1.00 88.31 92 ARG A O 1
ATOM 663 N N . ALA A 1 93 ? 9.202 0.153 -6.803 1.00 91.25 93 ALA A N 1
ATOM 664 C CA . ALA A 1 93 ? 10.167 1.191 -6.461 1.00 91.25 93 ALA A CA 1
ATOM 665 C C . ALA A 1 93 ? 10.495 1.233 -4.962 1.00 91.25 93 ALA A C 1
ATOM 667 O O . ALA A 1 93 ? 11.625 1.562 -4.613 1.00 91.25 93 ALA A O 1
ATOM 668 N N . ALA A 1 94 ? 9.562 0.883 -4.073 1.00 92.19 94 ALA A N 1
ATOM 669 C CA . ALA A 1 94 ? 9.828 0.859 -2.635 1.00 92.19 94 ALA A CA 1
ATOM 670 C C . ALA A 1 94 ? 10.936 -0.141 -2.287 1.00 92.19 94 ALA A C 1
ATOM 672 O O . ALA A 1 94 ? 11.890 0.217 -1.593 1.00 92.19 94 ALA A O 1
ATOM 673 N N . SER A 1 95 ? 10.864 -1.347 -2.851 1.00 87.00 95 SER A N 1
ATOM 674 C CA . SER A 1 95 ? 11.892 -2.378 -2.679 1.00 87.00 95 SER A CA 1
ATOM 675 C C . SER A 1 95 ? 13.242 -1.934 -3.257 1.00 87.00 95 SER A C 1
ATOM 677 O O . SER A 1 95 ? 14.272 -2.077 -2.601 1.00 87.00 95 SER A O 1
ATOM 679 N N . LEU A 1 96 ? 13.252 -1.314 -4.445 1.00 90.94 96 LEU A N 1
ATOM 680 C CA . LEU A 1 96 ? 14.480 -0.792 -5.068 1.00 90.94 96 LEU A CA 1
ATOM 681 C C . LEU A 1 96 ? 15.120 0.364 -4.287 1.00 90.94 96 LEU A C 1
ATOM 683 O O . LEU A 1 96 ? 16.336 0.538 -4.335 1.00 90.94 96 LEU A O 1
ATOM 687 N N . LEU A 1 97 ? 14.316 1.149 -3.571 1.00 92.88 97 LEU A N 1
ATOM 688 C CA . LEU A 1 97 ? 14.782 2.255 -2.734 1.00 92.88 97 LEU A CA 1
ATOM 689 C C . LEU A 1 97 ? 15.195 1.806 -1.324 1.00 92.88 97 LEU A C 1
ATOM 691 O O . LEU A 1 97 ? 15.582 2.645 -0.513 1.00 92.88 97 LEU A O 1
ATOM 695 N N . GLY A 1 98 ? 15.155 0.502 -1.035 1.00 90.94 98 GLY A N 1
ATOM 696 C CA . GLY A 1 98 ? 15.636 -0.063 0.225 1.00 90.94 98 GLY A CA 1
ATOM 697 C C . GLY A 1 98 ? 14.636 0.019 1.377 1.00 90.94 98 GLY A C 1
ATOM 698 O O . GLY A 1 98 ? 15.044 -0.018 2.537 1.00 90.94 98 GLY A O 1
ATOM 699 N N . VAL A 1 99 ? 13.337 0.134 1.089 1.00 94.06 99 VAL A N 1
ATOM 700 C CA . VAL A 1 99 ? 12.304 -0.048 2.117 1.00 94.06 99 VAL A CA 1
ATOM 701 C C . VAL A 1 99 ? 12.327 -1.505 2.585 1.00 94.06 99 VAL A C 1
ATOM 703 O O . VAL A 1 99 ? 12.225 -2.415 1.768 1.00 94.06 99 VAL A O 1
ATOM 706 N N . ASP A 1 100 ? 12.414 -1.726 3.899 1.00 94.56 100 ASP A N 1
ATOM 707 C CA . ASP A 1 100 ? 12.141 -3.027 4.523 1.00 94.56 100 ASP A CA 1
ATOM 708 C C . ASP A 1 100 ? 10.677 -3.050 4.995 1.00 94.56 100 ASP A C 1
ATOM 710 O O . ASP A 1 100 ? 10.366 -2.576 6.096 1.00 94.56 100 ASP A O 1
ATOM 714 N N . PRO A 1 101 ? 9.745 -3.583 4.187 1.00 93.56 101 PRO A N 1
ATOM 715 C CA . PRO A 1 101 ? 8.328 -3.503 4.508 1.00 93.56 101 PRO A CA 1
ATOM 716 C C . PRO A 1 101 ? 7.951 -4.372 5.709 1.00 93.56 101 PRO A C 1
ATOM 718 O O . PRO A 1 101 ? 7.014 -4.053 6.441 1.00 93.56 101 PRO A O 1
ATOM 721 N N . VAL A 1 102 ? 8.705 -5.444 5.965 1.00 95.50 102 VAL A N 1
ATOM 722 C CA . VAL A 1 102 ? 8.473 -6.347 7.097 1.00 95.50 102 VAL A CA 1
ATOM 723 C C . VAL A 1 102 ? 8.888 -5.673 8.401 1.00 95.50 102 VAL A C 1
ATOM 725 O O . VAL A 1 102 ? 8.233 -5.842 9.435 1.00 95.50 102 VAL A O 1
ATOM 728 N N . PHE A 1 103 ? 9.980 -4.908 8.394 1.00 96.31 103 PHE A N 1
ATOM 729 C CA . PHE A 1 103 ? 10.339 -4.062 9.528 1.00 96.31 103 PHE A CA 1
ATOM 730 C C . PHE A 1 103 ? 9.278 -2.981 9.776 1.00 96.31 103 PHE A C 1
ATOM 732 O O . PHE A 1 103 ? 8.806 -2.852 10.910 1.00 96.31 103 PHE A O 1
ATOM 739 N N . GLU A 1 104 ? 8.873 -2.249 8.736 1.00 97.62 104 GLU A N 1
ATOM 740 C CA . GLU A 1 104 ? 7.884 -1.168 8.848 1.00 97.62 104 GLU A CA 1
ATOM 741 C C . GLU A 1 104 ? 6.540 -1.680 9.377 1.00 97.62 104 GLU A C 1
ATOM 743 O O . GLU A 1 104 ? 5.994 -1.104 10.319 1.00 97.62 104 GLU A O 1
ATOM 748 N N . ALA A 1 105 ? 6.051 -2.812 8.863 1.00 97.69 105 ALA A N 1
ATOM 749 C CA . ALA A 1 105 ? 4.820 -3.436 9.341 1.00 97.69 105 ALA A CA 1
ATOM 750 C C . ALA A 1 105 ? 4.913 -3.830 10.820 1.00 97.69 105 ALA A C 1
ATOM 752 O O . ALA A 1 105 ? 4.021 -3.515 11.606 1.00 97.69 105 ALA A O 1
ATOM 753 N N . ARG A 1 106 ? 6.025 -4.452 11.238 1.00 98.12 106 ARG A N 1
ATOM 754 C CA . ARG A 1 106 ? 6.251 -4.825 12.647 1.00 98.12 106 ARG A CA 1
ATOM 755 C C . ARG A 1 106 ? 6.347 -3.616 13.571 1.00 98.12 106 ARG A C 1
ATOM 757 O O . ARG A 1 106 ? 6.009 -3.720 14.752 1.00 98.12 106 ARG A O 1
ATOM 764 N N . LEU A 1 107 ? 6.871 -2.495 13.087 1.00 98.12 107 LEU A N 1
ATOM 765 C CA . LEU A 1 107 ? 6.936 -1.263 13.863 1.00 98.12 107 LEU A CA 1
ATOM 766 C C . LEU A 1 107 ? 5.559 -0.594 13.954 1.00 98.12 107 LEU A C 1
ATOM 768 O O . LEU A 1 107 ? 5.164 -0.195 15.047 1.00 98.12 107 LEU A O 1
ATOM 772 N N . ALA A 1 108 ? 4.825 -0.515 12.844 1.00 97.81 108 ALA A N 1
ATOM 773 C CA . ALA A 1 108 ? 3.475 0.037 12.789 1.00 97.81 108 ALA A CA 1
ATOM 774 C C . ALA A 1 108 ? 2.508 -0.755 13.679 1.00 97.81 108 ALA A C 1
ATOM 776 O O . ALA A 1 108 ? 1.844 -0.159 14.521 1.00 97.81 108 ALA A O 1
ATOM 777 N N . ALA A 1 109 ? 2.512 -2.089 13.578 1.00 97.81 109 ALA A N 1
ATOM 778 C CA . ALA A 1 109 ? 1.663 -2.965 14.386 1.00 97.81 109 ALA A CA 1
ATOM 779 C C . ALA A 1 109 ? 1.873 -2.741 15.886 1.00 97.81 109 ALA A C 1
ATOM 781 O O . ALA A 1 109 ? 0.916 -2.612 16.640 1.00 97.81 109 ALA A O 1
ATOM 782 N N . ARG A 1 110 ? 3.134 -2.604 16.316 1.00 97.62 110 ARG A N 1
ATOM 783 C CA . ARG A 1 110 ? 3.466 -2.331 17.721 1.00 97.62 110 ARG A CA 1
ATOM 784 C C . ARG A 1 110 ? 3.018 -0.956 18.205 1.00 97.62 110 ARG A C 1
ATOM 786 O O . ARG A 1 110 ? 2.726 -0.813 19.384 1.00 97.62 110 ARG A O 1
ATOM 793 N N . LYS A 1 111 ? 3.020 0.054 17.335 1.00 97.38 111 LYS A N 1
ATOM 794 C CA . LYS A 1 111 ? 2.605 1.418 17.698 1.00 97.38 111 LYS A CA 1
ATOM 795 C C . LYS A 1 111 ? 1.088 1.592 17.691 1.00 97.38 111 LYS A C 1
ATOM 797 O O . LYS A 1 111 ? 0.582 2.381 18.479 1.00 97.38 111 LYS A O 1
ATOM 802 N N . LEU A 1 112 ? 0.401 0.901 16.785 1.00 96.44 112 LEU A N 1
ATOM 803 C CA . LEU A 1 112 ? -1.044 1.003 16.589 1.00 96.44 112 LEU A CA 1
ATOM 804 C C . LEU A 1 112 ? -1.848 0.015 17.434 1.00 96.44 112 LEU A C 1
ATOM 806 O O . LEU A 1 112 ? -3.034 0.247 17.627 1.00 96.44 112 LEU A O 1
ATOM 810 N N . ASP A 1 113 ? -1.222 -1.070 17.898 1.00 96.62 113 ASP A N 1
ATOM 811 C CA . ASP A 1 113 ? -1.917 -2.232 18.468 1.00 96.62 113 ASP A CA 1
ATOM 812 C C . ASP A 1 113 ? -2.975 -2.808 17.502 1.00 96.62 113 ASP A C 1
ATOM 814 O O . ASP A 1 113 ? -4.072 -3.203 17.884 1.00 96.62 113 ASP A O 1
ATOM 818 N N . LEU A 1 114 ? -2.640 -2.820 16.204 1.00 96.56 114 LEU A N 1
ATOM 819 C CA . LEU A 1 114 ? -3.491 -3.305 15.115 1.00 96.56 114 LEU A CA 1
ATOM 820 C C . LEU A 1 114 ? -2.725 -4.275 14.203 1.00 96.56 114 LEU A C 1
ATOM 822 O O . LEU A 1 114 ? -1.503 -4.150 14.052 1.00 96.56 114 LEU A O 1
ATOM 826 N N . PRO A 1 115 ? -3.424 -5.206 13.530 1.00 97.50 115 PRO A N 1
ATOM 827 C CA . PRO A 1 115 ? -2.842 -6.005 12.460 1.00 97.50 115 PRO A CA 1
ATOM 828 C C . PRO A 1 115 ? -2.289 -5.122 11.334 1.00 97.50 115 PRO A C 1
ATOM 830 O O . PRO A 1 115 ? -2.992 -4.265 10.795 1.00 97.50 115 PRO A O 1
ATOM 833 N N . VAL A 1 116 ? -1.035 -5.370 10.939 1.00 98.19 116 VAL A N 1
ATOM 834 C CA . VAL A 1 116 ? -0.405 -4.715 9.784 1.00 98.19 116 VAL A CA 1
ATOM 835 C C . VAL A 1 116 ? 0.147 -5.768 8.831 1.00 98.19 116 VAL A C 1
ATOM 837 O O . VAL A 1 116 ? 1.056 -6.519 9.186 1.00 98.19 116 VAL A O 1
ATOM 840 N N . GLY A 1 117 ? -0.418 -5.828 7.627 1.00 96.62 117 GLY A N 1
ATOM 841 C CA . GLY A 1 117 ? -0.003 -6.728 6.555 1.00 96.62 117 GLY A CA 1
ATOM 842 C C .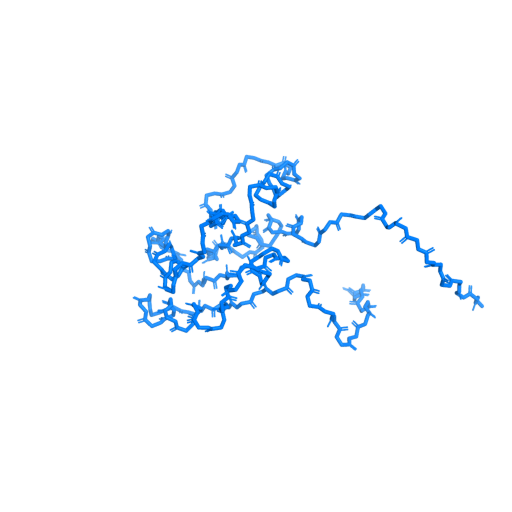 GLY A 1 117 ? 0.918 -6.036 5.554 1.00 96.62 117 GLY A C 1
ATOM 843 O O . GLY A 1 117 ? 0.775 -4.845 5.289 1.00 96.62 117 GLY A O 1
ATOM 844 N N . VAL A 1 118 ? 1.845 -6.795 4.972 1.00 96.19 118 VAL A N 1
ATOM 845 C CA . VAL A 1 118 ? 2.647 -6.358 3.823 1.00 96.19 118 VAL A CA 1
ATOM 846 C C . VAL A 1 118 ? 2.072 -6.993 2.569 1.00 96.19 118 VAL A C 1
ATOM 848 O O . VAL A 1 118 ? 1.831 -8.199 2.543 1.00 96.19 118 VAL A O 1
ATOM 851 N N . VAL A 1 119 ? 1.885 -6.187 1.532 1.00 93.50 119 VAL A N 1
ATOM 852 C CA . VAL A 1 119 ? 1.489 -6.639 0.202 1.00 93.50 119 VAL A CA 1
ATOM 853 C C . VAL A 1 119 ? 2.578 -6.210 -0.769 1.00 93.50 119 VAL A C 1
ATOM 855 O O . VAL A 1 119 ? 2.781 -5.018 -0.992 1.00 93.50 119 VAL A O 1
ATOM 858 N N . ASP A 1 120 ? 3.270 -7.186 -1.345 1.00 89.69 120 ASP A N 1
ATOM 859 C CA . ASP A 1 120 ? 4.152 -6.962 -2.485 1.00 89.69 120 ASP A CA 1
ATOM 860 C C . ASP A 1 120 ? 3.397 -7.379 -3.763 1.00 89.69 120 ASP A C 1
ATOM 862 O O . ASP A 1 120 ? 3.170 -8.574 -3.972 1.00 89.69 120 ASP A O 1
ATOM 866 N N . PRO A 1 121 ? 2.939 -6.417 -4.584 1.00 83.88 121 PRO A N 1
ATOM 867 C CA . PRO A 1 121 ? 2.208 -6.683 -5.816 1.00 83.88 121 PRO A CA 1
ATOM 868 C C . PRO A 1 121 ? 3.105 -7.221 -6.940 1.00 83.88 121 PRO A C 1
ATOM 870 O O . PRO A 1 121 ? 2.582 -7.715 -7.937 1.00 83.88 121 PRO A O 1
ATOM 873 N N . ASP A 1 122 ? 4.428 -7.093 -6.814 1.00 81.44 122 ASP A N 1
ATOM 874 C CA . ASP A 1 122 ? 5.412 -7.467 -7.829 1.00 81.44 122 ASP A CA 1
ATOM 875 C C . ASP A 1 122 ? 6.123 -8.794 -7.501 1.00 81.44 122 ASP A C 1
ATOM 877 O O . ASP A 1 122 ? 6.847 -9.323 -8.352 1.00 81.44 122 ASP A O 1
ATOM 881 N N . VAL A 1 123 ? 5.921 -9.363 -6.303 1.00 78.38 123 VAL A N 1
ATOM 882 C CA . VAL A 1 123 ? 6.447 -10.691 -5.956 1.00 78.38 123 VAL A CA 1
ATOM 883 C C . VAL A 1 123 ? 5.887 -11.739 -6.923 1.00 78.38 123 VAL A C 1
ATOM 885 O O . VAL A 1 123 ? 4.668 -11.851 -7.079 1.00 78.38 123 VAL A O 1
ATOM 888 N N . PRO A 1 124 ? 6.755 -12.557 -7.552 1.00 66.31 124 PRO A N 1
ATOM 889 C CA . PRO A 1 124 ? 6.307 -13.672 -8.368 1.00 66.31 124 PRO A CA 1
ATOM 890 C C . PRO A 1 124 ? 5.452 -14.611 -7.518 1.00 66.31 124 PRO A C 1
ATOM 892 O O . PRO A 1 124 ? 5.928 -15.183 -6.536 1.00 66.31 124 PRO A O 1
ATOM 895 N N . TYR A 1 125 ? 4.189 -14.795 -7.894 1.00 56.81 125 TYR A N 1
ATOM 896 C CA . TYR A 1 125 ? 3.369 -15.837 -7.290 1.00 56.81 125 TYR A CA 1
ATOM 897 C C . TYR A 1 125 ? 4.035 -17.196 -7.541 1.00 56.81 125 TYR A C 1
ATOM 899 O O . TYR A 1 125 ? 4.353 -17.536 -8.681 1.00 56.81 125 TYR A O 1
ATOM 907 N N . LEU A 1 126 ? 4.203 -18.001 -6.485 1.00 51.81 126 LEU A N 1
ATOM 908 C CA . LEU A 1 126 ? 4.692 -19.385 -6.596 1.00 51.81 126 LEU A CA 1
ATOM 909 C C . LEU A 1 126 ? 3.794 -20.247 -7.501 1.00 51.81 126 LEU A C 1
ATOM 911 O O . LEU A 1 126 ? 4.221 -21.285 -7.999 1.00 51.81 126 LEU A O 1
ATOM 915 N N . THR A 1 127 ? 2.554 -19.812 -7.730 1.00 50.09 127 THR A N 1
ATOM 916 C CA . THR A 1 127 ? 1.615 -20.431 -8.661 1.00 50.09 127 THR A CA 1
ATOM 917 C C . THR A 1 127 ? 1.067 -19.357 -9.602 1.00 50.09 127 THR A C 1
ATOM 919 O O . THR A 1 127 ? 0.271 -18.519 -9.172 1.00 50.09 127 THR A O 1
ATOM 922 N N . PRO A 1 128 ? 1.479 -19.342 -10.879 1.00 42.41 128 PRO A N 1
ATOM 923 C CA . PRO A 1 128 ? 0.867 -18.484 -11.883 1.00 42.41 128 PRO A CA 1
ATOM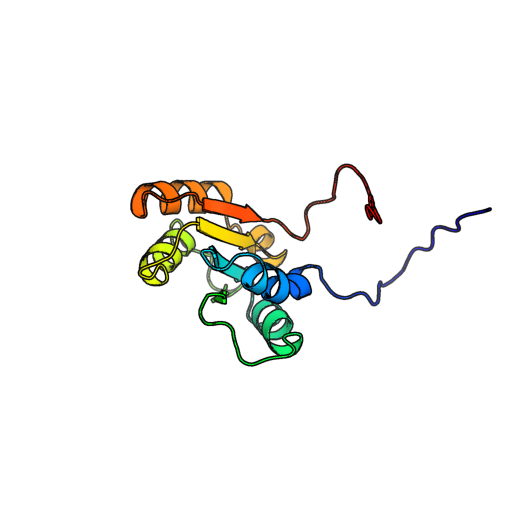 924 C C . PRO A 1 128 ? -0.622 -18.833 -12.037 1.00 42.41 128 PRO A C 1
ATOM 926 O O . PRO A 1 128 ? -0.956 -19.963 -12.376 1.00 42.41 128 PRO A O 1
ATOM 929 N N . GLY A 1 129 ? -1.510 -17.865 -11.802 1.00 45.94 129 GLY A N 1
ATOM 930 C CA . GLY A 1 129 ? -2.866 -17.865 -12.356 1.00 45.94 129 GLY A CA 1
ATOM 931 C C . GLY A 1 129 ? -3.815 -18.988 -11.924 1.00 45.94 129 GLY A C 1
ATOM 932 O O . GLY A 1 129 ? -4.373 -19.660 -12.787 1.00 45.94 129 GLY A O 1
ATOM 933 N N . VAL A 1 130 ? -4.129 -19.114 -10.631 1.00 37.50 130 VAL A N 1
ATOM 934 C CA . VAL A 1 130 ? -5.460 -19.636 -10.265 1.00 37.50 130 VAL A CA 1
ATOM 935 C C . VAL A 1 130 ? -6.417 -18.449 -10.211 1.00 37.50 130 VAL A C 1
ATOM 937 O O . VAL A 1 130 ? -6.681 -17.874 -9.159 1.00 37.50 130 VAL A O 1
ATOM 940 N N . LEU A 1 131 ? -6.912 -18.049 -11.384 1.00 39.62 131 LEU A N 1
ATOM 941 C CA . LEU A 1 131 ? -8.206 -17.381 -11.470 1.00 39.62 131 LEU A CA 1
ATOM 942 C C . LEU A 1 131 ? -9.246 -18.428 -11.059 1.00 39.62 131 LEU A C 1
ATOM 944 O O . LEU A 1 131 ? -9.677 -19.230 -11.882 1.00 39.62 131 LEU A O 1
ATOM 948 N N . SER A 1 132 ? -9.583 -18.473 -9.771 1.00 33.19 132 SER A N 1
ATOM 949 C CA . SER A 1 132 ? -10.712 -19.269 -9.296 1.00 33.19 132 SER A CA 1
ATOM 950 C C . SER A 1 132 ? -11.985 -18.585 -9.780 1.00 33.19 132 SER A C 1
ATOM 952 O O . SER A 1 132 ? -12.421 -17.594 -9.198 1.00 33.19 132 SER A O 1
ATOM 954 N N . THR A 1 133 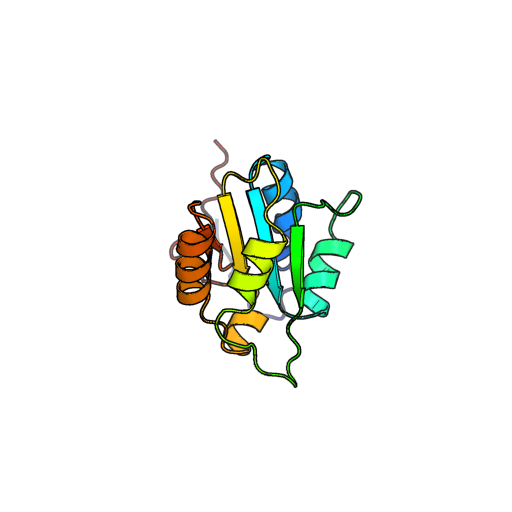? -12.535 -19.066 -10.889 1.00 34.00 133 THR A N 1
ATOM 955 C CA . THR A 1 133 ? -13.906 -18.776 -11.313 1.00 34.00 133 THR A CA 1
ATOM 956 C C . THR A 1 133 ? -14.819 -19.867 -10.762 1.00 34.00 133 THR A C 1
ATOM 958 O O . THR A 1 133 ? -15.331 -20.673 -11.536 1.00 34.00 133 THR A O 1
ATOM 961 N N . ASP A 1 134 ? -14.958 -19.905 -9.439 1.00 38.22 134 ASP A N 1
ATOM 962 C CA . ASP A 1 134 ? -16.072 -20.599 -8.785 1.00 38.22 134 ASP A CA 1
ATOM 963 C C . ASP A 1 134 ? -17.074 -19.548 -8.296 1.00 38.22 134 ASP A C 1
ATOM 965 O O . ASP A 1 134 ? -16.619 -18.534 -7.710 1.00 38.22 134 ASP A O 1
#

Sequence (134 aa):
MTILNESGVSDVLPPLHAVNGLAERLPGALVIVAGTRAEAHLVRSLSPGPPDPRVTFAVLDPKSPPRQGQLAGLAVEAAGRGTELVLLVCGRAASLLGVDPVFEARLAARKLDLPVGVVDPDVPYLTPGVLSTD

Foldseek 3Di:
DDDDDDDDPDPDQQLLLCQVVVCVVPVQEQEEEEEAPVSVVSNCVSDPDDDDLSYHYPHDDLVDQDDQLPLLVVLLVSDDPSRQEYEYEYEPHCVVSPDPVVSNQVSNCVVVVHHYHYHDSPPDDPDPDPPPPD